Protein AF-A0A4Q3AZN9-F1 (afdb_monomer_lite)

Secondary structure (DSSP, 8-state):
-----------S---------------S-S--------SS-HHHHHHHHHHHHHHHHHTT-HHHHHHHHHHIIIIIHHHHHTTPEE-TT-B--STTSSEE-HHHHHHHHHHHTT----HHHHH--

Foldseek 3Di:
DDDDDDDDDDDDDPDPPPPPPPPPPPDPDPPPPPLPQDPDAPLVVLVVLQVVLVVCVVVVPVVVNVVSLCCCLPPPLVSQQPCAAADCPFQDLHRNPTYDYPLLSNLSSCVSSPDPDDSPVRSVD

Structure (mmCIF, N/CA/C/O backbone):
data_AF-A0A4Q3AZN9-F1
#
_entry.id   AF-A0A4Q3AZN9-F1
#
loop_
_atom_site.group_PDB
_atom_site.id
_atom_site.type_symbol
_atom_site.label_atom_id
_atom_site.label_alt_id
_atom_site.label_comp_id
_atom_site.label_asym_id
_atom_site.label_entity_id
_atom_site.label_seq_id
_atom_site.pdbx_PDB_ins_code
_atom_site.Cartn_x
_atom_site.Cartn_y
_atom_site.Cartn_z
_atom_site.occupancy
_atom_site.B_iso_or_equiv
_atom_site.auth_seq_id
_atom_site.auth_comp_id
_atom_site.auth_asym_id
_atom_site.auth_atom_id
_atom_site.pdbx_PDB_model_num
ATOM 1 N N . MET A 1 1 ? 23.498 73.807 47.400 1.00 37.34 1 MET A N 1
ATOM 2 C CA . MET A 1 1 ? 24.733 73.074 47.766 1.00 37.34 1 MET A CA 1
ATOM 3 C C . MET A 1 1 ? 24.341 71.604 47.876 1.00 37.34 1 MET A C 1
ATOM 5 O O . MET A 1 1 ? 23.493 71.312 48.698 1.00 37.34 1 MET A O 1
ATOM 9 N N . LYS A 1 2 ? 24.577 70.751 46.870 1.00 44.78 2 LYS A N 1
ATOM 10 C CA . LYS A 1 2 ? 25.856 70.128 46.461 1.00 44.78 2 LYS A CA 1
ATOM 11 C C . LYS A 1 2 ? 26.472 69.237 47.555 1.00 44.78 2 LYS A C 1
ATOM 13 O O . LYS A 1 2 ? 27.317 69.724 48.285 1.00 44.78 2 LYS A O 1
ATOM 18 N N . TYR A 1 3 ? 26.081 67.960 47.569 1.00 58.59 3 TYR A N 1
ATOM 19 C CA . TYR A 1 3 ? 26.864 66.767 47.953 1.00 58.59 3 TYR A CA 1
ATOM 20 C C . TYR A 1 3 ? 26.225 65.620 47.136 1.00 58.59 3 TYR A C 1
ATOM 22 O O . TYR A 1 3 ? 25.043 65.363 47.316 1.00 58.59 3 TYR A O 1
ATOM 30 N N . ALA A 1 4 ? 26.757 65.076 46.038 1.00 47.81 4 ALA A N 1
ATOM 31 C CA . ALA A 1 4 ? 28.082 64.544 45.718 1.00 47.81 4 ALA A CA 1
ATOM 32 C C . ALA A 1 4 ? 28.496 63.367 46.620 1.00 47.81 4 ALA A C 1
ATOM 34 O O . ALA A 1 4 ? 28.676 63.540 47.817 1.00 47.81 4 ALA A O 1
ATOM 35 N N . LEU A 1 5 ? 28.709 62.222 45.957 1.00 50.03 5 LEU A N 1
ATOM 36 C CA . LEU A 1 5 ? 29.272 60.945 46.410 1.00 50.03 5 LEU A CA 1
ATOM 37 C C . LEU A 1 5 ? 28.359 59.990 47.194 1.00 50.03 5 LEU A C 1
ATOM 39 O O . LEU A 1 5 ? 28.357 59.949 48.417 1.00 50.03 5 LEU A O 1
ATOM 43 N N . ALA A 1 6 ? 27.750 59.068 46.449 1.00 50.84 6 ALA A N 1
ATOM 44 C CA . ALA A 1 6 ? 27.679 57.674 46.867 1.00 50.84 6 ALA A CA 1
ATOM 45 C C . ALA A 1 6 ? 27.780 56.772 45.623 1.00 50.84 6 ALA A C 1
ATOM 47 O O . ALA A 1 6 ? 26.833 56.656 44.855 1.00 50.84 6 ALA A O 1
ATOM 48 N N . PHE A 1 7 ? 28.969 56.183 45.448 1.00 50.81 7 PHE A N 1
ATOM 49 C CA . PHE A 1 7 ? 29.228 54.900 44.779 1.00 50.81 7 PHE A CA 1
ATOM 50 C C . PHE A 1 7 ? 28.758 54.773 43.317 1.00 50.81 7 PHE A C 1
ATOM 52 O O . PHE A 1 7 ? 27.672 54.299 43.018 1.00 50.81 7 PHE A O 1
ATOM 59 N N . VAL A 1 8 ? 29.568 55.168 42.328 1.00 52.88 8 VAL A N 1
ATOM 60 C CA . VAL A 1 8 ? 30.560 54.262 41.702 1.00 52.88 8 VAL A CA 1
ATOM 61 C C . VAL A 1 8 ? 30.501 52.847 42.277 1.00 52.88 8 VAL A C 1
ATOM 63 O O . VAL A 1 8 ? 31.121 52.568 43.295 1.00 52.88 8 VAL A O 1
ATOM 66 N N . CYS A 1 9 ? 29.761 51.971 41.605 1.00 46.72 9 CYS A N 1
ATOM 67 C CA . CYS A 1 9 ? 30.036 50.543 41.558 1.00 46.72 9 CYS A CA 1
ATOM 68 C C . CYS A 1 9 ? 29.264 49.932 40.383 1.00 46.72 9 CYS A C 1
ATOM 70 O O . CYS A 1 9 ? 28.038 49.929 40.375 1.00 46.72 9 CYS A O 1
ATOM 72 N N . ILE A 1 10 ? 30.028 49.356 39.449 1.00 54.94 10 ILE A N 1
ATOM 73 C CA . ILE A 1 10 ? 29.609 48.264 38.558 1.00 54.94 10 ILE A CA 1
ATOM 74 C C . ILE A 1 10 ? 28.764 48.771 37.373 1.00 54.94 10 ILE A C 1
ATOM 76 O O . ILE A 1 10 ? 27.553 48.618 37.304 1.00 54.94 10 ILE A O 1
ATOM 80 N N . LEU A 1 11 ? 29.352 49.491 36.412 1.00 44.34 11 LEU A N 1
ATOM 81 C CA . LEU A 1 11 ? 30.097 48.877 35.303 1.00 44.34 11 LEU A CA 1
ATOM 82 C C . LEU A 1 11 ? 29.679 47.426 35.027 1.00 44.34 11 LEU A C 1
ATOM 84 O O . LEU A 1 11 ? 30.092 46.506 35.721 1.00 44.34 11 LEU A O 1
ATOM 88 N N . LEU A 1 12 ? 28.908 47.272 33.949 1.00 52.75 12 LEU A N 1
ATOM 89 C CA . LEU A 1 12 ? 29.207 46.331 32.871 1.00 52.75 12 LEU A CA 1
ATOM 90 C C . LEU A 1 12 ? 29.704 44.958 33.339 1.00 52.75 12 LEU A C 1
ATOM 92 O O . LEU A 1 12 ? 30.898 44.770 33.527 1.00 52.75 12 LEU A O 1
ATOM 96 N N . THR A 1 13 ? 28.798 43.987 33.452 1.00 51.28 13 THR A N 1
ATOM 97 C CA . THR A 1 13 ? 28.998 42.588 33.003 1.00 51.28 13 THR A CA 1
ATOM 98 C C . THR A 1 13 ? 27.773 41.735 33.344 1.00 51.28 13 THR A C 1
ATOM 100 O O . THR A 1 13 ? 27.859 40.653 33.911 1.00 51.28 13 THR A O 1
ATOM 103 N N . GLY A 1 14 ? 26.590 42.176 32.911 1.00 45.72 14 GLY A N 1
ATOM 104 C CA . GLY A 1 14 ? 25.451 41.274 32.723 1.00 45.72 14 GLY A CA 1
ATOM 105 C C . GLY A 1 14 ? 25.576 40.524 31.397 1.00 45.72 14 GLY A C 1
ATOM 106 O O . GLY A 1 14 ? 24.682 40.599 30.563 1.00 45.72 14 GLY A O 1
ATOM 107 N N . GLY A 1 15 ? 26.725 39.891 31.143 1.00 46.78 15 GLY A N 1
ATOM 108 C CA . GLY A 1 15 ? 26.923 39.066 29.959 1.00 46.78 15 GLY A CA 1
ATOM 109 C C . GLY A 1 15 ? 26.047 37.824 30.062 1.00 46.78 15 GLY A C 1
ATOM 110 O O . GLY A 1 15 ? 26.324 36.941 30.873 1.00 46.78 15 GLY A O 1
ATOM 111 N N . CYS A 1 16 ? 25.004 37.735 29.235 1.00 44.94 16 CYS A N 1
ATOM 112 C CA . CYS A 1 16 ? 24.322 36.474 28.980 1.00 44.94 16 CYS A CA 1
ATOM 113 C C . CYS A 1 16 ? 25.355 35.483 28.431 1.00 44.94 16 CYS A C 1
ATOM 115 O O . CYS A 1 16 ? 25.721 35.530 27.257 1.00 44.94 16 CYS A O 1
ATOM 117 N N . LYS A 1 17 ? 25.844 34.573 29.281 1.00 45.62 17 LYS A N 1
ATOM 118 C CA . LYS A 1 17 ? 26.507 33.351 28.826 1.00 45.62 17 LYS A CA 1
ATOM 119 C C . LYS A 1 17 ? 25.448 32.499 28.131 1.00 45.62 17 LYS A C 1
ATOM 121 O O . LYS A 1 17 ? 24.866 31.601 28.734 1.00 45.62 17 LYS A O 1
ATOM 126 N N . ASN A 1 18 ? 25.207 32.780 26.853 1.00 50.19 18 ASN A N 1
ATOM 127 C CA . ASN A 1 18 ? 24.582 31.827 25.952 1.00 50.19 18 ASN A CA 1
ATOM 128 C C . ASN A 1 18 ? 25.548 30.655 25.826 1.00 50.19 18 ASN A C 1
ATOM 130 O O . ASN A 1 18 ? 26.463 30.651 25.005 1.00 50.19 18 ASN A O 1
ATOM 134 N N . ASN A 1 19 ? 25.363 29.663 26.692 1.00 48.22 19 ASN A N 1
ATOM 135 C CA . ASN A 1 19 ? 26.045 28.387 26.606 1.00 48.22 19 ASN A CA 1
ATOM 136 C C . AS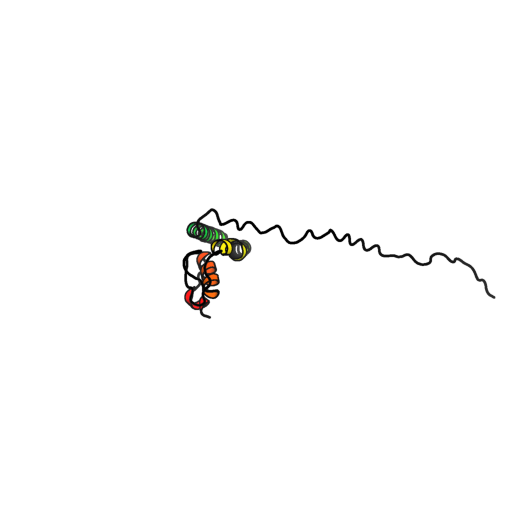N A 1 19 ? 25.399 27.570 25.481 1.00 48.22 19 ASN A C 1
ATOM 138 O O . ASN A 1 19 ? 24.803 26.520 25.710 1.00 48.22 19 ASN A O 1
ATOM 142 N N . HIS A 1 20 ? 25.497 28.074 24.249 1.00 44.62 20 HIS A N 1
ATOM 143 C CA . HIS A 1 20 ? 25.260 27.264 23.071 1.00 44.62 20 HIS A CA 1
ATOM 144 C C . HIS A 1 20 ? 26.503 26.399 22.895 1.00 44.62 20 HIS A C 1
ATOM 146 O O . HIS A 1 20 ? 27.402 26.684 22.105 1.00 44.62 20 HIS A O 1
ATOM 152 N N . ARG A 1 21 ? 26.582 25.328 23.690 1.00 40.81 21 ARG A N 1
ATOM 153 C CA . ARG A 1 21 ? 27.451 24.205 23.369 1.00 40.81 21 ARG A CA 1
ATOM 154 C C . ARG A 1 21 ? 26.878 23.606 22.091 1.00 40.81 21 ARG A C 1
ATOM 156 O O . ARG A 1 21 ? 26.052 22.698 22.150 1.00 40.81 21 ARG A O 1
ATOM 163 N N . SER A 1 22 ? 27.295 24.136 20.943 1.00 43.69 22 SER A N 1
ATOM 164 C CA . SER A 1 22 ? 27.155 23.459 19.663 1.00 43.69 22 SER A CA 1
ATOM 165 C C . SER A 1 22 ? 27.896 22.140 19.811 1.00 43.69 22 SER A C 1
ATOM 167 O O . SER A 1 22 ? 29.118 22.065 19.687 1.00 43.69 22 SER A O 1
ATOM 169 N N . LYS A 1 23 ? 27.157 21.090 20.182 1.00 43.66 23 LYS A N 1
ATOM 170 C CA . LYS A 1 23 ? 27.619 19.727 19.979 1.00 43.66 23 LYS A CA 1
ATOM 171 C C . LYS A 1 23 ? 27.937 19.654 18.494 1.00 43.66 23 LYS A C 1
ATOM 173 O O . LYS A 1 23 ? 27.071 19.958 17.678 1.00 43.66 23 LYS A O 1
ATOM 178 N N . ALA A 1 24 ? 29.184 19.327 18.174 1.00 44.03 24 ALA A N 1
ATOM 179 C CA . ALA A 1 24 ? 29.585 19.018 16.818 1.00 44.03 24 ALA A CA 1
ATOM 180 C C . ALA A 1 24 ? 28.559 18.031 16.246 1.00 44.03 24 ALA A C 1
ATOM 182 O O . ALA A 1 24 ? 28.435 16.906 16.737 1.00 44.03 24 ALA A O 1
ATOM 183 N N . VAL A 1 25 ? 27.775 18.491 15.270 1.00 49.72 25 VAL A N 1
ATOM 184 C CA . VAL A 1 25 ? 26.974 17.619 14.420 1.00 49.72 25 VAL A CA 1
ATOM 185 C C . VAL A 1 25 ? 28.002 16.763 13.701 1.00 49.72 25 VAL A C 1
ATOM 187 O O . VAL A 1 25 ? 28.730 17.243 12.834 1.00 49.72 25 VAL A O 1
ATOM 190 N N . LYS A 1 26 ? 28.154 15.518 14.160 1.00 47.44 26 LYS A N 1
ATOM 191 C CA . LYS A 1 26 ? 28.959 14.532 13.451 1.00 47.44 26 LYS A CA 1
ATOM 192 C C . LYS A 1 26 ? 28.370 14.405 12.052 1.00 47.44 26 LYS A C 1
ATOM 194 O O . LYS A 1 26 ? 27.173 14.180 11.904 1.00 47.44 26 LYS A O 1
ATOM 199 N N . SER A 1 27 ? 29.255 14.617 11.085 1.00 38.59 27 SER A N 1
ATOM 200 C CA . SER A 1 27 ? 29.046 14.548 9.647 1.00 38.59 27 SER A CA 1
ATOM 201 C C . SER A 1 27 ? 27.983 13.527 9.237 1.00 38.59 27 SER A C 1
ATOM 203 O O . SER A 1 27 ? 28.043 12.345 9.581 1.00 38.59 27 SER A O 1
ATOM 205 N N . THR A 1 28 ? 27.016 14.032 8.488 1.00 51.62 28 THR A N 1
ATOM 206 C CA . THR A 1 28 ? 25.916 13.367 7.797 1.00 51.62 28 THR A CA 1
ATOM 207 C C . THR A 1 28 ? 26.426 12.435 6.696 1.00 51.62 28 THR A C 1
ATOM 209 O O . THR A 1 28 ? 26.276 12.750 5.518 1.00 51.62 28 THR A O 1
ATOM 212 N N . GLN A 1 29 ? 27.047 11.303 7.049 1.00 51.31 29 GLN A N 1
ATOM 213 C CA . GLN A 1 29 ? 27.487 10.355 6.016 1.00 51.31 29 GLN A CA 1
ATOM 214 C C . GLN A 1 29 ? 27.406 8.855 6.322 1.00 51.31 29 GLN A C 1
ATOM 216 O O . GLN A 1 29 ? 27.638 8.098 5.392 1.00 51.31 29 GLN A O 1
ATOM 221 N N . ASP A 1 30 ? 27.059 8.379 7.523 1.00 46.88 30 ASP A N 1
ATOM 222 C CA . ASP A 1 30 ? 27.119 6.918 7.763 1.00 46.88 30 ASP A CA 1
ATOM 223 C C . ASP A 1 30 ? 25.953 6.348 8.577 1.00 46.88 30 ASP A C 1
ATOM 225 O O . ASP A 1 30 ? 26.073 5.510 9.464 1.00 46.88 30 ASP A O 1
ATOM 229 N N . THR A 1 31 ? 24.759 6.827 8.259 1.00 49.69 31 THR A N 1
ATOM 230 C CA . THR A 1 31 ? 23.592 5.946 8.268 1.00 49.69 31 THR A CA 1
ATOM 231 C C . THR A 1 31 ? 23.050 5.974 6.853 1.00 49.69 31 THR A C 1
ATOM 233 O O . THR A 1 31 ? 21.966 6.491 6.593 1.00 49.69 31 THR A O 1
ATOM 236 N N . LEU A 1 32 ? 23.832 5.432 5.911 1.00 54.66 32 LEU A N 1
ATOM 237 C CA . LEU A 1 32 ? 23.204 4.711 4.817 1.00 54.66 32 LEU A CA 1
ATOM 238 C C . LEU A 1 32 ? 22.358 3.673 5.546 1.00 54.66 32 LEU A C 1
ATOM 240 O O . LEU A 1 32 ? 22.902 2.727 6.114 1.00 54.66 32 LEU A O 1
ATOM 244 N N . GLN A 1 33 ? 21.062 3.955 5.701 1.00 52.03 33 GLN A N 1
ATOM 245 C CA . GLN A 1 33 ? 20.127 2.976 6.214 1.00 52.03 33 GLN A CA 1
ATOM 246 C C . GLN A 1 33 ? 20.405 1.753 5.368 1.00 52.03 33 GLN A C 1
ATOM 248 O O . GLN A 1 33 ? 20.195 1.800 4.156 1.00 52.03 33 GLN A O 1
ATOM 253 N N . THR A 1 34 ? 20.988 0.715 5.965 1.00 48.66 34 THR A N 1
ATOM 254 C CA . THR A 1 34 ? 21.048 -0.588 5.334 1.00 48.66 34 THR A CA 1
ATOM 255 C C . THR A 1 34 ? 19.615 -0.797 4.899 1.00 48.66 34 THR A C 1
ATOM 257 O O . THR A 1 34 ? 18.733 -0.802 5.759 1.00 48.66 34 THR A O 1
ATOM 260 N N . ILE A 1 35 ? 19.345 -0.769 3.593 1.00 57.31 35 ILE A N 1
ATOM 261 C CA . ILE A 1 35 ? 17.990 -0.956 3.102 1.00 57.31 35 ILE A CA 1
ATOM 262 C C . ILE A 1 35 ? 17.707 -2.398 3.485 1.00 57.31 35 ILE A C 1
ATOM 264 O O . ILE A 1 35 ? 18.177 -3.329 2.831 1.00 57.31 35 ILE A O 1
ATOM 268 N N . ILE A 1 36 ? 17.087 -2.591 4.653 1.00 59.44 36 ILE A N 1
ATOM 269 C CA . ILE A 1 36 ? 16.757 -3.910 5.161 1.00 59.44 36 ILE A CA 1
ATOM 270 C C . ILE A 1 36 ? 15.636 -4.349 4.247 1.00 59.44 36 ILE A C 1
ATOM 272 O O . ILE A 1 36 ? 14.466 -4.041 4.480 1.00 59.44 36 ILE A O 1
ATOM 276 N N . LYS A 1 37 ? 16.025 -5.009 3.155 1.00 66.06 37 LYS A N 1
ATOM 277 C CA . LYS A 1 37 ? 15.090 -5.652 2.257 1.00 66.06 37 LYS A CA 1
ATOM 278 C C . LYS A 1 37 ? 14.193 -6.516 3.140 1.00 66.06 37 LYS A C 1
ATOM 280 O O . LYS A 1 37 ? 14.723 -7.309 3.925 1.00 66.06 37 LYS A O 1
ATOM 285 N N . PRO A 1 38 ? 12.867 -6.333 3.084 1.00 78.31 38 PRO A N 1
ATOM 286 C CA . PRO A 1 38 ? 11.982 -7.044 3.984 1.00 78.31 38 PRO A CA 1
ATOM 287 C C . PRO A 1 38 ? 12.217 -8.553 3.883 1.00 78.31 38 PRO A C 1
ATOM 289 O O . PRO A 1 38 ? 12.225 -9.114 2.790 1.00 78.31 38 PRO A O 1
ATOM 292 N N . THR A 1 39 ? 12.419 -9.213 5.025 1.00 81.44 39 THR A N 1
ATOM 293 C CA . THR A 1 39 ? 12.680 -10.663 5.082 1.00 81.44 39 THR A CA 1
ATOM 294 C C . THR A 1 39 ? 11.492 -11.482 4.568 1.00 81.44 39 THR A C 1
ATOM 296 O O . THR A 1 39 ? 11.654 -12.603 4.094 1.00 81.44 39 THR A O 1
ATOM 299 N N . ARG A 1 40 ? 10.279 -10.929 4.671 1.00 91.00 40 ARG A N 1
ATOM 300 C CA . ARG A 1 40 ? 9.023 -11.566 4.263 1.00 91.00 40 ARG A CA 1
ATOM 301 C C . ARG A 1 40 ? 8.626 -11.118 2.858 1.00 91.00 40 ARG A C 1
ATOM 303 O O . ARG A 1 40 ? 8.923 -9.996 2.469 1.00 91.00 40 ARG A O 1
ATOM 310 N N . SER A 1 41 ? 7.927 -11.969 2.103 1.00 94.94 41 SER A N 1
ATOM 311 C CA . SER A 1 41 ? 7.408 -11.580 0.786 1.00 94.94 41 SER A CA 1
ATOM 312 C C . SER A 1 41 ? 6.314 -10.515 0.902 1.00 94.94 41 SER A C 1
ATOM 314 O O . SER A 1 41 ? 5.570 -10.465 1.887 1.00 94.94 41 SER A O 1
ATOM 316 N N . TYR A 1 42 ? 6.182 -9.678 -0.131 1.00 96.62 42 TYR A N 1
ATOM 317 C CA . TYR A 1 42 ? 5.187 -8.605 -0.144 1.00 96.62 42 TYR A CA 1
ATOM 318 C C . TYR A 1 42 ? 3.755 -9.140 -0.043 1.00 96.62 42 TYR A C 1
ATOM 320 O O . TYR A 1 42 ? 2.942 -8.590 0.690 1.00 96.62 42 TYR A O 1
ATOM 328 N N . GLN A 1 43 ? 3.457 -10.257 -0.712 1.00 96.19 43 GLN A N 1
ATOM 329 C CA . GLN A 1 43 ? 2.130 -10.882 -0.726 1.00 96.19 43 GLN A CA 1
ATOM 330 C C . GLN A 1 43 ? 1.704 -11.333 0.669 1.00 96.19 43 GLN A C 1
ATOM 332 O O . GLN A 1 43 ? 0.564 -11.124 1.081 1.00 96.19 43 GLN A O 1
ATOM 337 N N . LEU A 1 44 ? 2.637 -11.928 1.409 1.00 97.00 44 LEU A N 1
ATOM 338 C CA . LEU A 1 44 ? 2.391 -12.320 2.782 1.00 97.00 44 LEU A CA 1
ATOM 339 C C . LEU A 1 44 ? 2.217 -11.077 3.666 1.00 97.00 44 LEU A C 1
ATOM 341 O O . LEU A 1 44 ? 1.303 -11.033 4.489 1.00 97.00 44 LEU A O 1
ATOM 345 N N . PHE A 1 45 ? 3.048 -10.047 3.486 1.00 97.31 45 PHE A N 1
ATOM 346 C CA . PHE A 1 45 ? 2.949 -8.795 4.240 1.00 97.31 45 PHE A CA 1
ATOM 347 C C . PHE A 1 45 ? 1.584 -8.109 4.073 1.00 97.31 45 PHE A C 1
ATOM 349 O O . PHE A 1 45 ? 0.946 -7.774 5.069 1.00 97.31 45 PHE A O 1
ATOM 356 N N . ILE A 1 46 ? 1.097 -7.952 2.839 1.00 97.94 46 ILE A N 1
ATOM 357 C CA . ILE A 1 46 ? -0.198 -7.300 2.587 1.00 97.94 46 ILE A CA 1
ATOM 358 C C . ILE A 1 46 ? -1.380 -8.130 3.104 1.00 97.94 46 ILE A C 1
ATOM 360 O O . ILE A 1 46 ? -2.394 -7.558 3.499 1.00 97.94 46 ILE A O 1
ATOM 364 N N . ALA A 1 47 ? -1.261 -9.463 3.148 1.00 97.75 47 ALA A N 1
ATOM 365 C CA . ALA A 1 47 ? -2.277 -10.324 3.750 1.00 97.75 47 ALA A CA 1
ATOM 366 C C . ALA A 1 47 ? -2.412 -10.055 5.259 1.00 97.75 47 ALA A C 1
ATOM 368 O O . ALA A 1 47 ? -3.520 -9.815 5.740 1.00 97.75 47 ALA A O 1
ATOM 369 N N . ASP A 1 48 ? -1.290 -9.983 5.981 1.00 97.31 48 ASP A N 1
ATOM 370 C CA . ASP A 1 48 ? -1.289 -9.629 7.406 1.00 97.31 48 ASP A CA 1
ATOM 371 C C . ASP A 1 48 ? -1.825 -8.215 7.630 1.00 97.31 48 ASP A C 1
ATOM 373 O O . ASP A 1 48 ? -2.582 -7.984 8.570 1.00 97.31 48 ASP A O 1
ATOM 377 N N . CYS A 1 49 ? -1.464 -7.262 6.761 1.00 97.62 49 CYS A N 1
ATOM 378 C CA . CYS A 1 49 ? -1.972 -5.900 6.874 1.00 97.62 49 CYS A CA 1
ATOM 379 C C . CYS A 1 49 ? -3.496 -5.842 6.763 1.00 97.62 49 CYS A C 1
ATOM 381 O O . CYS A 1 49 ? -4.134 -5.147 7.552 1.00 97.62 49 CYS A O 1
ATOM 383 N N . LYS A 1 50 ? -4.079 -6.582 5.812 1.00 98.06 50 LYS A N 1
ATOM 384 C CA . LYS A 1 50 ? -5.534 -6.652 5.625 1.00 98.06 50 LYS A CA 1
ATOM 385 C C . LYS A 1 50 ? -6.230 -7.283 6.828 1.00 98.06 50 LYS A C 1
ATOM 387 O O . LYS A 1 50 ? -7.277 -6.781 7.242 1.00 98.06 50 LYS A O 1
ATOM 392 N N . GLN A 1 51 ? -5.647 -8.337 7.400 1.00 97.81 51 GLN A N 1
ATOM 393 C CA . GLN A 1 51 ? -6.182 -8.965 8.607 1.00 97.81 51 GLN A CA 1
ATOM 394 C C . GLN A 1 51 ? -6.133 -7.993 9.792 1.00 97.81 51 GLN A C 1
ATOM 396 O O . GLN A 1 51 ? -7.174 -7.666 10.353 1.00 97.81 51 GLN A O 1
ATOM 401 N N . ALA A 1 52 ? -4.962 -7.422 10.084 1.00 97.19 52 ALA A N 1
ATOM 402 C CA . ALA A 1 52 ? -4.790 -6.481 11.189 1.00 97.19 52 ALA A CA 1
ATOM 403 C C . ALA A 1 52 ? -5.699 -5.248 11.060 1.00 97.19 52 ALA A C 1
ATOM 405 O O . ALA A 1 52 ? -6.282 -4.793 12.041 1.00 97.19 52 ALA A O 1
ATOM 406 N N . LEU A 1 53 ? -5.867 -4.710 9.847 1.00 97.19 53 LEU A N 1
ATOM 407 C CA . LEU A 1 53 ? -6.789 -3.601 9.608 1.00 97.19 53 LEU A CA 1
ATOM 408 C C . LEU A 1 53 ? -8.252 -3.997 9.860 1.00 97.19 53 LEU A C 1
ATOM 410 O O . LEU A 1 53 ? -9.034 -3.171 10.331 1.00 97.19 53 LEU A O 1
ATOM 414 N N . THR A 1 54 ? -8.631 -5.235 9.538 1.00 96.88 54 THR A N 1
ATOM 415 C CA . THR A 1 54 ? -9.976 -5.764 9.809 1.00 96.88 54 THR A CA 1
ATOM 416 C C . THR A 1 54 ? -10.224 -5.868 11.310 1.00 96.88 54 THR A C 1
ATOM 418 O O . THR A 1 54 ? -11.251 -5.382 11.782 1.00 96.88 54 THR A O 1
ATOM 421 N N . ASP A 1 55 ? -9.256 -6.387 12.062 1.00 96.44 55 ASP A N 1
ATOM 422 C CA . ASP A 1 55 ? -9.348 -6.536 13.517 1.00 96.44 55 ASP A CA 1
ATOM 423 C C . ASP A 1 55 ? -9.448 -5.164 14.210 1.00 96.44 55 ASP A C 1
ATOM 425 O O . ASP A 1 55 ? -10.366 -4.907 14.989 1.00 96.44 55 ASP A O 1
ATOM 429 N N . LEU A 1 56 ? -8.589 -4.210 13.825 1.00 96.56 56 LEU A N 1
ATOM 430 C CA . LEU A 1 56 ? -8.618 -2.837 14.350 1.00 96.56 56 LEU A CA 1
ATOM 431 C C . LEU A 1 56 ? -9.950 -2.119 14.077 1.00 96.56 56 LEU A C 1
ATOM 433 O O . LEU A 1 56 ? -10.416 -1.325 14.901 1.00 96.56 56 LEU A O 1
ATOM 437 N N . ARG A 1 57 ? -10.564 -2.379 12.915 1.00 95.38 57 ARG A N 1
ATOM 438 C CA . ARG A 1 57 ? -11.884 -1.838 12.558 1.00 95.38 57 ARG A CA 1
ATOM 439 C C . ARG A 1 57 ? -13.002 -2.487 13.368 1.00 95.38 57 ARG A C 1
ATOM 441 O O . ARG A 1 57 ? -13.903 -1.767 13.789 1.00 95.38 57 ARG A O 1
ATOM 448 N N . ALA A 1 58 ? -12.944 -3.798 13.603 1.00 96.44 58 ALA A N 1
ATOM 449 C CA . ALA A 1 58 ? -13.929 -4.509 14.421 1.00 96.44 58 ALA A CA 1
ATOM 450 C C . ALA A 1 58 ? -13.964 -3.973 15.862 1.00 96.44 58 ALA A C 1
ATOM 452 O O . ALA A 1 58 ? -15.027 -3.858 16.465 1.00 96.44 58 ALA A O 1
ATOM 453 N N . GLU A 1 59 ? -12.814 -3.543 16.378 1.00 93.94 59 GLU A N 1
ATOM 454 C CA . GLU A 1 59 ? -12.683 -2.936 17.704 1.00 93.94 59 GLU A CA 1
ATOM 455 C C . GLU A 1 59 ? -13.059 -1.439 17.751 1.00 93.94 59 GLU A C 1
ATOM 457 O O . GLU A 1 59 ? -12.981 -0.818 18.810 1.00 93.94 59 GLU A O 1
ATOM 462 N N . SER A 1 60 ? -13.471 -0.832 16.627 1.00 89.88 60 SER A N 1
ATOM 463 C CA . SER A 1 60 ? -13.847 0.592 16.518 1.00 89.88 60 SER A CA 1
ATOM 464 C C . SER A 1 60 ? -12.759 1.588 16.971 1.00 89.88 60 SER A C 1
ATOM 466 O O . SER A 1 60 ? -13.049 2.700 17.416 1.00 89.88 60 SER A O 1
ATOM 468 N N . LYS A 1 61 ? -11.475 1.226 16.836 1.00 90.12 61 LYS A N 1
ATOM 469 C CA . LYS A 1 61 ? -10.325 2.033 17.288 1.00 90.12 61 LYS A CA 1
ATOM 470 C C . LYS A 1 61 ? -9.813 2.983 16.200 1.00 90.12 61 LYS A C 1
ATOM 472 O O . LYS A 1 61 ? -8.740 2.778 15.635 1.00 90.12 61 LYS A O 1
ATOM 477 N N . THR A 1 62 ? -10.552 4.058 15.925 1.00 94.75 62 THR A N 1
ATOM 478 C CA . THR A 1 62 ? -10.260 4.990 14.815 1.00 94.75 62 THR A CA 1
ATOM 479 C C . THR A 1 62 ? -8.827 5.536 14.808 1.00 94.75 62 THR A C 1
ATOM 481 O O . THR A 1 62 ? -8.190 5.521 13.757 1.00 94.75 62 THR A O 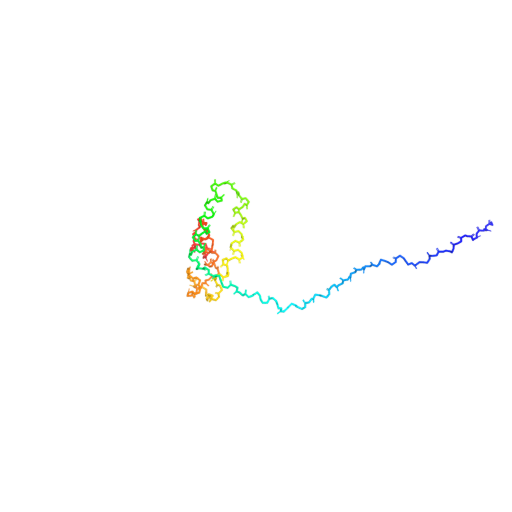1
ATOM 484 N N . GLN A 1 63 ? -8.284 5.964 15.955 1.00 96.81 63 GLN A N 1
ATOM 485 C CA . GLN A 1 63 ? -6.906 6.475 16.012 1.00 96.81 63 GLN A CA 1
ATOM 486 C C . GLN A 1 63 ? -5.882 5.392 15.643 1.00 96.81 63 GLN A C 1
ATOM 488 O O . GLN A 1 63 ? -4.987 5.631 14.842 1.00 96.81 63 GLN A O 1
ATOM 493 N N . GLN A 1 64 ? -6.060 4.170 16.153 1.00 97.44 64 GLN A N 1
ATOM 494 C CA . GLN A 1 64 ? -5.146 3.062 15.862 1.00 97.44 64 GLN A CA 1
ATOM 495 C C . GLN A 1 64 ? -5.224 2.641 14.395 1.00 97.44 64 GLN A C 1
ATOM 497 O O . GLN A 1 64 ? -4.203 2.317 13.799 1.00 97.44 64 GLN A O 1
ATOM 502 N N . VAL A 1 65 ? -6.414 2.698 13.788 1.00 97.75 65 VAL A N 1
ATOM 503 C CA . VAL A 1 65 ? -6.587 2.487 12.345 1.00 97.75 65 VAL A CA 1
ATOM 504 C C . VAL A 1 65 ? -5.802 3.529 11.544 1.00 97.75 65 VAL A C 1
ATOM 506 O O . VAL A 1 65 ? -5.087 3.161 10.613 1.00 97.75 65 VAL A O 1
ATOM 509 N N . GLN A 1 66 ? -5.899 4.813 11.902 1.00 97.38 66 GLN A N 1
ATOM 510 C CA . GLN A 1 66 ? -5.167 5.887 11.219 1.00 97.38 66 GLN A CA 1
ATOM 511 C C . GLN A 1 66 ? -3.652 5.713 11.361 1.00 97.38 66 GLN A C 1
ATOM 513 O O . GLN A 1 66 ? -2.940 5.714 10.355 1.00 97.38 66 GLN A O 1
ATOM 518 N N . ASP A 1 67 ? -3.172 5.485 12.582 1.00 97.88 67 ASP A N 1
ATOM 519 C CA . ASP A 1 67 ? -1.750 5.288 12.868 1.00 97.88 67 ASP A CA 1
ATOM 520 C C . ASP A 1 67 ? -1.201 4.054 12.142 1.00 97.88 67 ASP A C 1
ATOM 522 O O . ASP A 1 67 ? -0.105 4.088 11.573 1.00 97.88 67 ASP A O 1
ATOM 526 N N . PHE A 1 68 ? -1.980 2.968 12.111 1.00 97.94 68 PHE A N 1
ATOM 527 C CA . PHE A 1 68 ? -1.642 1.748 11.389 1.00 97.94 68 PHE A CA 1
ATOM 528 C C . PHE A 1 68 ? -1.514 2.008 9.888 1.00 97.94 68 PHE A C 1
ATOM 530 O O . PHE A 1 68 ? -0.498 1.646 9.288 1.00 97.94 68 PHE A O 1
ATOM 537 N N . ILE A 1 69 ? -2.515 2.651 9.280 1.00 97.88 69 ILE A N 1
ATOM 538 C CA . ILE A 1 69 ? -2.506 2.966 7.849 1.00 97.88 69 ILE A CA 1
ATOM 539 C C . ILE A 1 69 ? -1.302 3.850 7.520 1.00 97.88 69 ILE A C 1
ATOM 541 O O . ILE A 1 69 ? -0.496 3.501 6.655 1.00 97.88 69 ILE A O 1
ATOM 545 N N . TYR A 1 70 ? -1.134 4.948 8.259 1.00 97.56 70 TYR A N 1
ATOM 546 C CA . TYR A 1 70 ? -0.055 5.902 8.043 1.00 97.56 70 TYR A CA 1
ATOM 547 C C . TYR A 1 70 ? 1.319 5.242 8.172 1.00 97.56 70 TYR A C 1
ATOM 549 O O . TYR A 1 70 ? 2.159 5.384 7.284 1.00 97.56 70 TYR A O 1
ATOM 557 N N . SER A 1 71 ? 1.552 4.475 9.240 1.00 97.50 71 SER A N 1
ATOM 558 C CA . SER A 1 71 ? 2.836 3.818 9.498 1.00 97.50 71 SER A CA 1
ATOM 559 C C . SER A 1 71 ? 3.207 2.810 8.407 1.00 97.50 71 SER A C 1
ATOM 561 O O . SER A 1 71 ? 4.342 2.803 7.926 1.00 97.50 71 SER A O 1
ATOM 563 N N . ASN A 1 72 ? 2.260 1.977 7.966 1.00 97.75 72 ASN A N 1
ATOM 564 C CA . ASN A 1 72 ? 2.543 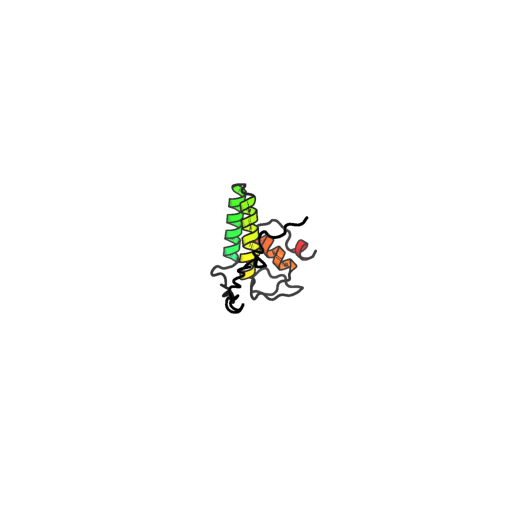0.974 6.941 1.00 97.75 72 ASN A CA 1
ATOM 565 C C . ASN A 1 72 ? 2.787 1.612 5.565 1.00 97.75 72 ASN A C 1
ATOM 567 O O . ASN A 1 72 ? 3.767 1.250 4.915 1.00 97.75 72 ASN A O 1
ATOM 571 N N . ILE A 1 73 ? 1.963 2.579 5.149 1.00 97.00 73 ILE A N 1
ATOM 572 C CA . ILE A 1 73 ? 2.081 3.232 3.834 1.00 97.00 73 ILE A CA 1
ATOM 573 C C . ILE A 1 73 ? 3.328 4.117 3.749 1.00 97.00 73 ILE A C 1
ATOM 575 O O . ILE A 1 73 ? 4.006 4.106 2.729 1.00 97.00 73 ILE A O 1
ATOM 579 N N . SER A 1 74 ? 3.654 4.872 4.803 1.00 94.88 74 SER A N 1
ATOM 580 C CA . SER A 1 74 ? 4.769 5.832 4.757 1.00 94.88 74 SER A CA 1
ATOM 581 C C . SER A 1 74 ? 6.136 5.213 5.050 1.00 94.88 74 SER A C 1
ATOM 583 O O . SER A 1 74 ? 7.138 5.714 4.549 1.00 94.88 74 SER A O 1
ATOM 585 N N . LYS A 1 75 ? 6.204 4.142 5.857 1.00 94.31 75 LYS A N 1
ATOM 586 C CA . LYS A 1 75 ? 7.489 3.611 6.353 1.00 94.31 75 LYS A CA 1
ATOM 587 C C . LYS A 1 75 ? 7.814 2.199 5.888 1.00 94.31 75 LYS A C 1
ATOM 589 O O . LYS A 1 75 ? 8.988 1.876 5.765 1.00 94.31 75 LYS A O 1
ATOM 594 N N . LYS A 1 76 ? 6.812 1.337 5.683 1.00 95.69 76 LYS A N 1
ATOM 595 C CA . LYS A 1 76 ? 7.051 -0.099 5.444 1.00 95.69 76 LYS A CA 1
ATOM 596 C C . LYS A 1 76 ? 6.859 -0.495 3.989 1.00 95.69 76 LYS A C 1
ATOM 598 O O . LYS A 1 76 ? 7.758 -1.081 3.398 1.00 95.69 76 LYS A O 1
ATOM 603 N N . MET A 1 77 ? 5.706 -0.168 3.409 1.00 96.69 77 MET A N 1
ATOM 604 C CA . MET A 1 77 ? 5.372 -0.522 2.029 1.00 96.69 77 MET A CA 1
ATOM 605 C C . MET A 1 77 ? 6.401 -0.013 1.012 1.00 96.69 77 MET A C 1
ATOM 607 O O . MET A 1 77 ? 6.808 -0.830 0.190 1.00 96.69 77 MET A O 1
ATOM 611 N N . PRO A 1 78 ? 6.908 1.237 1.080 1.00 95.69 78 PRO A N 1
ATOM 612 C CA . PRO A 1 78 ? 7.880 1.732 0.106 1.00 95.69 78 PRO A CA 1
ATOM 613 C C . PRO A 1 78 ? 9.158 0.888 0.038 1.00 95.69 78 PRO A C 1
ATOM 615 O O . PRO A 1 78 ? 9.702 0.705 -1.043 1.00 95.69 78 PRO A O 1
ATOM 618 N N . GLY A 1 79 ? 9.585 0.290 1.157 1.00 95.12 79 GLY A N 1
ATOM 619 C CA . GLY A 1 79 ? 10.774 -0.566 1.199 1.00 95.12 79 GLY A CA 1
ATOM 620 C C . GLY A 1 79 ? 10.654 -1.858 0.382 1.00 95.12 79 GLY A C 1
ATOM 621 O O . GLY A 1 79 ? 11.668 -2.400 -0.040 1.00 95.12 79 GLY A O 1
ATOM 622 N N . TYR A 1 80 ? 9.439 -2.350 0.114 1.00 96.50 80 TYR A N 1
ATOM 623 C CA . TYR A 1 80 ? 9.240 -3.486 -0.797 1.00 96.50 80 TYR A CA 1
ATOM 624 C C . TYR A 1 80 ? 9.394 -3.088 -2.263 1.00 96.50 80 TYR A C 1
ATOM 626 O O . TYR A 1 80 ? 9.763 -3.924 -3.080 1.00 96.50 80 TYR A O 1
ATOM 634 N N . TRP A 1 81 ? 9.082 -1.832 -2.582 1.00 96.75 81 TRP A N 1
ATOM 635 C CA . TRP A 1 81 ? 9.090 -1.282 -3.936 1.00 96.75 81 TRP A CA 1
ATOM 636 C C . TRP A 1 81 ? 10.446 -0.730 -4.358 1.00 96.75 81 TRP A C 1
ATOM 638 O O . TRP A 1 81 ? 10.606 -0.360 -5.522 1.00 96.75 81 TRP A O 1
ATOM 648 N N . ASP A 1 82 ? 11.427 -0.734 -3.457 1.00 94.12 82 ASP A N 1
ATOM 649 C CA . ASP A 1 82 ? 12.800 -0.403 -3.801 1.00 94.12 82 ASP A CA 1
ATOM 650 C C . ASP A 1 82 ? 13.331 -1.314 -4.922 1.00 94.12 82 ASP A C 1
ATOM 652 O O . ASP A 1 82 ? 13.069 -2.520 -4.959 1.00 94.12 82 ASP A O 1
ATOM 656 N N . GLY A 1 83 ? 14.029 -0.714 -5.884 1.00 93.75 83 GLY A N 1
ATOM 657 C CA . GLY A 1 83 ? 14.484 -1.389 -7.102 1.00 93.75 83 GLY A CA 1
ATOM 658 C C . GLY A 1 83 ? 13.401 -1.673 -8.156 1.00 93.75 83 GLY A C 1
ATOM 659 O O . GLY A 1 83 ? 13.729 -2.203 -9.216 1.00 93.75 83 GLY A O 1
ATOM 660 N N . THR A 1 84 ? 12.132 -1.313 -7.927 1.00 97.75 84 THR A N 1
ATOM 661 C CA . THR A 1 84 ? 11.112 -1.357 -8.992 1.00 97.75 84 THR A CA 1
ATOM 662 C C . THR A 1 84 ? 11.366 -0.234 -9.992 1.00 97.75 84 THR A C 1
ATOM 664 O O . THR A 1 84 ? 11.595 0.910 -9.600 1.00 97.75 84 THR A O 1
ATOM 667 N N . VAL A 1 85 ? 11.306 -0.542 -11.288 1.00 98.44 85 VAL A N 1
ATOM 668 C CA . VAL A 1 85 ? 11.507 0.462 -12.339 1.00 98.44 85 VAL A CA 1
ATOM 669 C C . VAL A 1 85 ? 10.341 1.452 -12.347 1.00 98.44 85 VAL A C 1
ATOM 671 O O . VAL A 1 85 ? 9.177 1.060 -12.278 1.00 98.44 85 VAL A O 1
ATOM 674 N N . TRP A 1 86 ? 10.649 2.740 -12.472 1.00 98.06 86 TRP A N 1
ATOM 675 C CA . TRP A 1 86 ? 9.646 3.783 -12.663 1.00 98.06 86 TRP A CA 1
ATOM 676 C C . TRP A 1 86 ? 9.430 4.045 -14.149 1.00 98.06 86 TRP A C 1
ATOM 678 O O . TRP A 1 86 ? 10.393 4.196 -14.896 1.00 98.06 86 TRP A O 1
ATOM 688 N N . ASP A 1 87 ? 8.171 4.114 -14.569 1.00 98.25 87 ASP A N 1
ATOM 689 C CA . ASP A 1 87 ? 7.792 4.437 -15.945 1.00 98.25 87 ASP A CA 1
ATOM 690 C C . ASP A 1 87 ? 6.436 5.147 -15.956 1.00 98.25 87 ASP A C 1
ATOM 692 O O . ASP A 1 87 ? 5.553 4.801 -15.171 1.00 98.25 87 ASP A O 1
ATOM 696 N N . PHE A 1 88 ? 6.251 6.119 -16.852 1.00 96.50 88 PHE A N 1
ATOM 697 C CA . PHE A 1 88 ? 4.995 6.870 -16.970 1.00 96.50 88 PHE A CA 1
ATOM 698 C C . PHE A 1 88 ? 3.788 5.965 -17.272 1.00 96.50 88 PHE A C 1
ATOM 700 O O . PHE A 1 88 ? 2.698 6.187 -16.752 1.00 96.50 88 PHE A O 1
ATOM 707 N N . ASN A 1 89 ? 3.997 4.910 -18.056 1.00 96.69 89 ASN A N 1
ATOM 708 C CA . ASN A 1 89 ? 2.993 3.912 -18.414 1.00 96.69 89 ASN A CA 1
ATOM 709 C C . ASN A 1 89 ? 3.085 2.654 -17.538 1.00 96.69 89 ASN A C 1
ATOM 711 O O . ASN A 1 89 ? 2.435 1.649 -17.826 1.00 96.69 89 ASN A O 1
ATOM 715 N N . GLY A 1 90 ? 3.901 2.672 -16.482 1.00 98.06 90 GLY A N 1
ATOM 716 C CA . GLY A 1 90 ? 4.102 1.525 -15.611 1.00 98.06 90 GLY A CA 1
ATOM 717 C C . GLY A 1 90 ? 2.844 1.187 -14.814 1.00 98.06 90 GLY A C 1
ATOM 718 O O . GLY A 1 90 ? 2.322 2.016 -14.065 1.00 98.06 90 GLY A O 1
ATOM 719 N N . THR A 1 91 ? 2.376 -0.056 -14.913 1.00 97.94 91 THR A N 1
ATOM 720 C CA . THR A 1 91 ? 1.144 -0.509 -14.248 1.00 97.94 91 THR A CA 1
ATOM 721 C C . THR A 1 91 ? 1.331 -1.725 -13.348 1.00 97.94 91 THR A C 1
ATOM 723 O O . THR A 1 91 ? 0.324 -2.261 -12.868 1.00 97.94 91 THR A O 1
ATOM 726 N N . THR A 1 92 ? 2.567 -2.181 -13.104 1.00 98.38 92 THR A N 1
ATOM 727 C CA . THR A 1 92 ? 2.818 -3.410 -12.333 1.00 98.38 92 THR A CA 1
ATOM 728 C C . THR A 1 92 ? 2.160 -3.374 -10.952 1.00 98.38 92 THR A C 1
ATOM 730 O O . THR A 1 92 ? 1.956 -2.323 -10.343 1.00 98.38 92 THR A O 1
ATOM 733 N N . ARG A 1 93 ? 1.801 -4.559 -10.460 1.00 97.69 93 ARG A N 1
ATOM 734 C CA . ARG A 1 93 ? 1.277 -4.781 -9.104 1.00 97.69 93 ARG A CA 1
ATOM 735 C C . ARG A 1 93 ? 2.272 -5.486 -8.193 1.00 97.69 93 ARG A C 1
ATOM 737 O O . ARG A 1 93 ? 1.953 -5.778 -7.045 1.00 97.69 93 ARG A O 1
ATOM 744 N N . LYS A 1 94 ? 3.437 -5.832 -8.727 1.00 97.38 94 LYS A N 1
ATOM 745 C CA . LYS A 1 94 ? 4.423 -6.650 -8.043 1.00 97.38 94 LYS A CA 1
ATOM 746 C C . LYS A 1 94 ? 5.700 -5.833 -7.870 1.00 97.38 94 LYS A C 1
ATOM 748 O O . LYS A 1 94 ? 6.286 -5.432 -8.876 1.00 97.38 94 LYS A O 1
ATOM 753 N N . PRO A 1 95 ? 6.128 -5.584 -6.62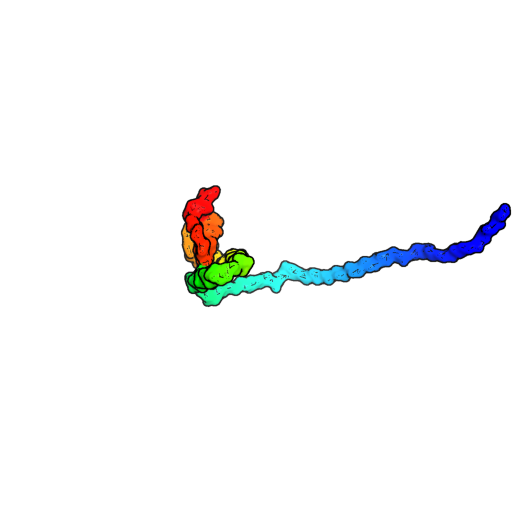6 1.00 97.12 95 PRO A N 1
ATOM 754 C CA . PRO A 1 95 ? 7.389 -4.908 -6.379 1.00 97.12 95 PRO A CA 1
ATOM 755 C C . PRO A 1 95 ? 8.556 -5.672 -7.014 1.00 97.12 95 PRO A C 1
ATOM 757 O O . PRO A 1 95 ? 8.610 -6.899 -6.934 1.00 97.12 95 PRO A O 1
ATOM 760 N N . GLY A 1 96 ? 9.474 -4.948 -7.652 1.00 96.25 96 GLY A N 1
ATOM 761 C CA . GLY A 1 96 ? 10.650 -5.507 -8.323 1.00 96.25 96 GLY A CA 1
ATOM 762 C C . GLY A 1 96 ? 10.379 -6.214 -9.658 1.00 96.25 96 GLY A C 1
ATOM 763 O O . GLY A 1 96 ? 11.324 -6.698 -10.275 1.00 96.25 96 GLY A O 1
ATOM 764 N N . GLU A 1 97 ? 9.129 -6.274 -10.131 1.00 96.31 97 GLU A N 1
ATOM 765 C CA . GLU A 1 97 ? 8.764 -6.870 -11.423 1.00 96.31 97 GLU A CA 1
ATOM 766 C C . GLU A 1 97 ? 8.114 -5.822 -12.337 1.00 96.31 97 GLU A C 1
ATOM 768 O O . GLU A 1 97 ? 7.087 -5.237 -11.993 1.00 96.31 97 GLU A O 1
ATOM 773 N N . GLY A 1 98 ? 8.660 -5.625 -13.540 1.00 97.56 98 GLY A N 1
ATOM 774 C CA . GLY A 1 98 ? 8.145 -4.641 -14.497 1.00 97.56 98 GLY A CA 1
ATOM 775 C C . GLY A 1 98 ? 8.362 -3.197 -14.034 1.00 97.56 98 GLY A C 1
ATOM 776 O O . GLY A 1 98 ? 9.334 -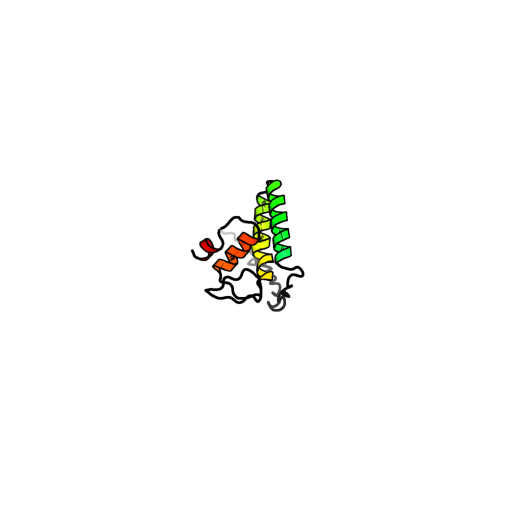2.905 -13.338 1.00 97.56 98 GLY A O 1
ATOM 777 N N . SER A 1 99 ? 7.464 -2.296 -14.438 1.00 98.50 99 SER A N 1
ATOM 778 C CA . SER A 1 99 ? 7.534 -0.874 -14.095 1.00 98.50 99 SER A CA 1
ATOM 779 C C . SER A 1 99 ? 6.234 -0.333 -13.501 1.00 98.50 99 SER A C 1
ATOM 781 O O . SER A 1 99 ? 5.144 -0.865 -13.750 1.00 98.50 99 SER A O 1
ATOM 783 N N . ILE A 1 100 ? 6.344 0.735 -12.707 1.00 98.69 100 ILE A N 1
ATOM 784 C CA . ILE A 1 100 ? 5.217 1.414 -12.060 1.00 98.69 100 ILE A CA 1
ATOM 785 C C . ILE A 1 100 ? 5.276 2.937 -12.236 1.00 98.69 100 ILE A C 1
ATOM 787 O O . ILE A 1 100 ? 6.346 3.534 -12.147 1.00 98.69 100 ILE A O 1
ATOM 791 N N . ALA A 1 101 ? 4.124 3.572 -12.456 1.00 98.38 101 ALA A N 1
ATOM 792 C CA . ALA A 1 101 ? 3.971 5.027 -12.421 1.00 98.38 101 ALA A CA 1
ATOM 793 C C . ALA A 1 101 ? 3.662 5.529 -11.000 1.00 98.38 101 ALA A C 1
ATOM 795 O O . ALA A 1 101 ? 3.158 4.782 -10.160 1.00 98.38 101 ALA A O 1
ATOM 796 N N . CYS A 1 102 ? 3.882 6.819 -10.731 1.00 97.12 102 CYS A N 1
ATOM 797 C CA . CYS A 1 102 ? 3.634 7.426 -9.415 1.00 97.12 102 CYS A CA 1
ATOM 798 C C . CYS A 1 102 ? 2.188 7.235 -8.916 1.00 97.12 102 CYS A C 1
ATOM 800 O O . CYS A 1 102 ? 1.989 6.743 -7.804 1.00 97.12 102 CYS A O 1
ATOM 802 N N . GLY A 1 103 ? 1.183 7.538 -9.744 1.00 97.50 103 GLY A N 1
ATOM 803 C CA . GLY A 1 103 ? -0.231 7.355 -9.394 1.00 97.50 103 GLY A CA 1
ATOM 804 C C . GLY A 1 103 ? -0.587 5.888 -9.142 1.00 97.50 103 GLY A C 1
ATOM 805 O O . GLY A 1 103 ? -1.274 5.557 -8.170 1.00 97.50 103 GLY A O 1
ATOM 806 N N . TYR A 1 104 ? -0.045 4.979 -9.957 1.00 98.56 104 TYR A N 1
ATOM 807 C CA . TYR A 1 104 ? -0.229 3.543 -9.766 1.00 98.56 104 TYR A CA 1
ATOM 808 C C . TYR A 1 104 ? 0.445 3.033 -8.496 1.00 98.56 104 TYR A C 1
ATOM 810 O O . TYR A 1 104 ? -0.130 2.180 -7.830 1.00 98.56 104 TYR A O 1
ATOM 818 N N . PHE A 1 105 ? 1.606 3.551 -8.104 1.00 98.38 105 PHE A N 1
ATOM 819 C CA . PHE A 1 105 ? 2.253 3.177 -6.847 1.00 98.38 105 PHE A CA 1
ATOM 820 C C . PHE A 1 105 ? 1.381 3.535 -5.639 1.00 98.38 105 PHE A C 1
ATOM 822 O O . PHE A 1 105 ? 1.045 2.652 -4.846 1.00 98.38 105 PHE A O 1
ATOM 829 N N . ILE A 1 106 ? 0.936 4.792 -5.544 1.00 97.94 106 ILE A N 1
ATOM 830 C CA . ILE A 1 106 ? 0.112 5.275 -4.425 1.00 97.94 106 ILE A CA 1
ATOM 831 C C . ILE A 1 106 ? -1.202 4.498 -4.323 1.00 97.94 106 ILE A C 1
ATOM 833 O O . ILE A 1 106 ? -1.586 4.029 -3.251 1.00 97.94 106 ILE A O 1
ATOM 837 N N . THR A 1 107 ? -1.891 4.310 -5.443 1.00 98.44 107 THR A N 1
ATOM 838 C CA . THR A 1 107 ? -3.161 3.581 -5.448 1.00 98.44 107 THR A CA 1
ATOM 839 C C . THR A 1 107 ? -2.985 2.082 -5.205 1.00 98.44 107 THR A C 1
ATOM 841 O O . THR A 1 107 ? -3.843 1.473 -4.570 1.00 98.44 107 THR A O 1
ATOM 844 N N . THR A 1 108 ? -1.864 1.482 -5.627 1.00 98.50 108 THR A N 1
ATOM 845 C CA . THR A 1 108 ? -1.542 0.081 -5.305 1.00 98.50 108 THR A CA 1
ATOM 846 C C . THR A 1 108 ? -1.389 -0.103 -3.801 1.00 98.50 108 THR A C 1
ATOM 848 O O . THR A 1 108 ? -2.068 -0.950 -3.234 1.00 98.50 108 THR A O 1
ATOM 851 N N . ILE A 1 109 ? -0.566 0.710 -3.130 1.00 98.19 109 ILE A N 1
ATOM 852 C CA . ILE A 1 109 ? -0.315 0.542 -1.688 1.00 98.19 109 ILE A CA 1
ATOM 853 C C . ILE A 1 109 ? -1.558 0.845 -0.832 1.00 98.19 109 ILE A C 1
ATOM 855 O O . ILE A 1 109 ? -1.785 0.179 0.178 1.00 98.19 109 ILE A O 1
ATOM 859 N N . LEU A 1 110 ? -2.402 1.797 -1.251 1.00 98.25 110 LEU A N 1
ATOM 860 C CA . LEU A 1 110 ? -3.679 2.099 -0.591 1.00 98.25 110 LEU A CA 1
ATOM 861 C C . LEU A 1 110 ? -4.693 0.952 -0.733 1.00 98.25 110 LEU A C 1
ATOM 863 O O . LEU A 1 110 ? -5.377 0.596 0.227 1.00 98.25 110 LEU A O 1
ATOM 867 N N . GLU A 1 111 ? -4.799 0.353 -1.916 1.00 98.50 111 GLU A N 1
ATOM 868 C CA . GLU A 1 111 ? -5.670 -0.805 -2.127 1.00 98.50 111 GLU A CA 1
ATOM 869 C C . GLU A 1 111 ? -5.129 -2.044 -1.391 1.00 98.50 111 GLU A C 1
ATOM 871 O O . GLU A 1 111 ? -5.873 -2.752 -0.705 1.00 98.50 111 GLU A O 1
ATOM 876 N N . ASP A 1 112 ? -3.815 -2.274 -1.453 1.00 98.25 112 ASP A N 1
ATOM 877 C CA . ASP A 1 112 ? -3.156 -3.440 -0.867 1.00 98.25 112 ASP A CA 1
ATOM 878 C C . ASP A 1 112 ? -3.149 -3.418 0.668 1.00 98.25 112 ASP A C 1
ATOM 880 O O . ASP A 1 112 ? -3.177 -4.487 1.278 1.00 98.25 112 ASP A O 1
ATOM 884 N N . ILE A 1 113 ? -3.205 -2.248 1.321 1.00 97.62 113 ILE A N 1
ATOM 885 C CA . ILE A 1 113 ? -3.416 -2.186 2.779 1.00 97.62 113 ILE A CA 1
ATOM 886 C C . ILE A 1 113 ? -4.852 -2.563 3.188 1.00 97.62 113 ILE A C 1
ATOM 888 O O . ILE A 1 113 ? -5.100 -2.848 4.357 1.00 97.62 113 ILE A O 1
ATOM 892 N N . GLY A 1 114 ? -5.802 -2.587 2.245 1.00 97.44 114 GLY A N 1
ATOM 893 C CA . GLY A 1 114 ? -7.206 -2.929 2.493 1.00 97.44 114 GLY A CA 1
ATOM 894 C C . GLY A 1 114 ? -8.171 -1.736 2.494 1.00 97.44 114 GLY A C 1
ATOM 895 O O . GLY A 1 114 ? -9.238 -1.807 3.122 1.00 97.44 114 GLY A O 1
ATOM 896 N N . LEU A 1 115 ? -7.825 -0.629 1.824 1.00 96.88 115 LEU A N 1
ATOM 897 C CA . LEU A 1 115 ? -8.796 0.420 1.502 1.00 96.88 115 LEU A CA 1
ATOM 898 C C . LEU A 1 115 ? -9.585 0.038 0.249 1.00 96.88 115 LEU A C 1
ATOM 900 O O . LEU A 1 115 ? -9.040 -0.480 -0.722 1.00 96.88 115 LEU A O 1
ATOM 904 N N . LYS A 1 116 ? -10.890 0.317 0.264 1.00 96.88 116 LYS A N 1
ATOM 905 C CA . LYS A 1 116 ? -11.771 0.087 -0.884 1.00 96.88 116 LYS A CA 1
ATOM 906 C C . LYS A 1 116 ? -11.708 1.304 -1.805 1.00 96.88 116 LYS A C 1
ATOM 908 O O . LYS A 1 116 ? -12.476 2.244 -1.624 1.00 96.88 116 LYS A O 1
ATOM 913 N N . ILE A 1 117 ? -10.774 1.293 -2.749 1.00 96.88 117 ILE A N 1
ATOM 914 C CA . ILE A 1 117 ? -10.574 2.361 -3.737 1.00 96.88 117 ILE A CA 1
ATOM 915 C C . ILE A 1 117 ? -10.516 1.785 -5.155 1.00 96.88 117 ILE A C 1
ATOM 917 O O . ILE A 1 117 ? -10.324 0.586 -5.327 1.00 96.88 117 ILE A O 1
ATOM 921 N N . SER A 1 118 ? -10.678 2.623 -6.181 1.00 97.50 118 SER A N 1
ATOM 922 C CA . SER A 1 118 ? -10.459 2.200 -7.568 1.00 97.50 118 SER A CA 1
ATOM 923 C C . SER A 1 118 ? -9.031 2.525 -7.980 1.00 97.50 118 SER A C 1
ATOM 925 O O . SER A 1 118 ? -8.735 3.677 -8.296 1.00 97.50 118 SER A O 1
ATOM 927 N N . ARG A 1 119 ? -8.157 1.510 -8.007 1.00 97.31 119 ARG A N 1
ATOM 928 C CA . ARG A 1 119 ? -6.744 1.710 -8.350 1.00 97.31 119 ARG A CA 1
ATOM 929 C C . ARG A 1 119 ? -6.544 2.426 -9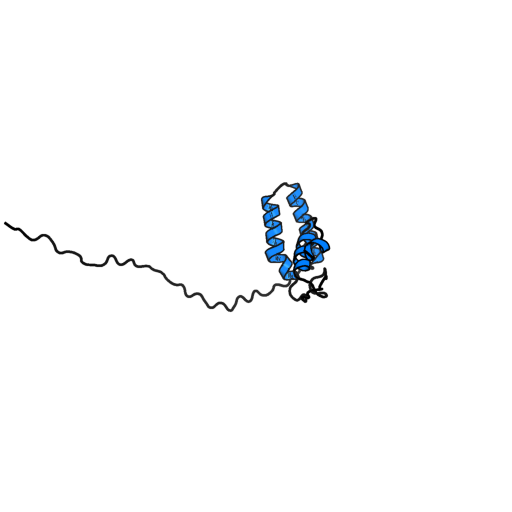.683 1.00 97.31 119 ARG A C 1
ATOM 931 O O . ARG A 1 119 ? -5.772 3.367 -9.757 1.00 97.31 119 ARG A O 1
ATOM 938 N N . ILE A 1 120 ? -7.225 1.962 -10.732 1.00 97.00 120 ILE A N 1
ATOM 939 C CA . ILE A 1 120 ? -7.014 2.467 -12.096 1.00 97.00 120 ILE A CA 1
ATOM 940 C C . ILE A 1 120 ? -7.528 3.896 -12.226 1.00 97.00 120 ILE A C 1
ATOM 942 O O . ILE A 1 120 ? -6.772 4.759 -12.648 1.00 97.00 120 ILE A O 1
ATOM 946 N N . LYS A 1 121 ? -8.780 4.146 -11.821 1.00 97.12 121 LYS A N 1
ATOM 947 C CA . LYS A 1 121 ? -9.393 5.470 -11.971 1.00 97.12 121 LYS A CA 1
ATOM 948 C C . LYS A 1 121 ? -8.575 6.525 -11.237 1.00 97.12 121 LYS A C 1
ATOM 950 O O . LYS A 1 121 ? -8.114 7.466 -11.853 1.00 97.12 121 LYS A O 1
ATOM 955 N N . MET A 1 122 ? -8.287 6.299 -9.955 1.00 97.69 122 MET A N 1
ATOM 956 C CA . MET A 1 122 ? -7.564 7.273 -9.132 1.00 97.69 122 MET A CA 1
ATOM 957 C C . MET A 1 122 ? -6.097 7.469 -9.530 1.00 97.69 122 MET A C 1
ATOM 959 O O . MET A 1 122 ? -5.502 8.462 -9.136 1.00 97.69 122 MET A O 1
ATOM 963 N N . ALA A 1 123 ? -5.486 6.526 -10.251 1.00 96.81 123 ALA A N 1
ATOM 964 C CA . ALA A 1 123 ? -4.108 6.674 -10.715 1.00 96.81 123 ALA A CA 1
ATOM 965 C C . ALA A 1 123 ? -3.985 7.583 -11.948 1.00 96.81 123 ALA A C 1
ATOM 967 O O . ALA A 1 123 ? -2.865 7.948 -12.298 1.00 96.81 123 ALA A O 1
ATOM 968 N N . GLN A 1 124 ? -5.101 7.874 -12.623 1.00 91.69 124 GLN A N 1
ATOM 969 C CA . GLN A 1 124 ? -5.157 8.586 -13.903 1.00 91.69 124 GLN A CA 1
ATOM 970 C C . GLN A 1 124 ? -5.764 9.996 -13.796 1.00 91.69 124 GLN A C 1
ATOM 972 O O . GLN A 1 124 ? -5.813 10.686 -14.812 1.00 91.69 124 GLN A O 1
ATOM 977 N N . GLU A 1 125 ? -6.225 10.395 -12.605 1.00 76.44 125 GLU A N 1
ATOM 978 C CA . GLU A 1 125 ? -6.708 11.753 -12.287 1.00 76.44 125 GLU A CA 1
ATOM 979 C C . GLU A 1 125 ? -5.535 12.698 -11.985 1.00 76.44 125 GLU A C 1
ATOM 981 O O . GLU A 1 125 ? -5.574 13.855 -12.460 1.00 76.44 125 GLU A O 1
#

Radius of gyration: 28.87 Å; chains: 1; bounding box: 44×85×66 Å

pLDDT: mean 82.24, std 21.97, range [37.34, 98.69]

Sequence (125 aa):
MKYALAFVCILLTGGCKNNHRSKAVKSTQDTLQTIIKPTRSYQLFIADCKQALTDLRAESKTQQVQDFIYSNISKKMPGYWDGTVWDFNGTTRKPGEGSIACGYFITTILEDIGLKISRIKMAQE